Protein AF-A0A434N0N9-F1 (afdb_monomer)

Mean predicted aligned error: 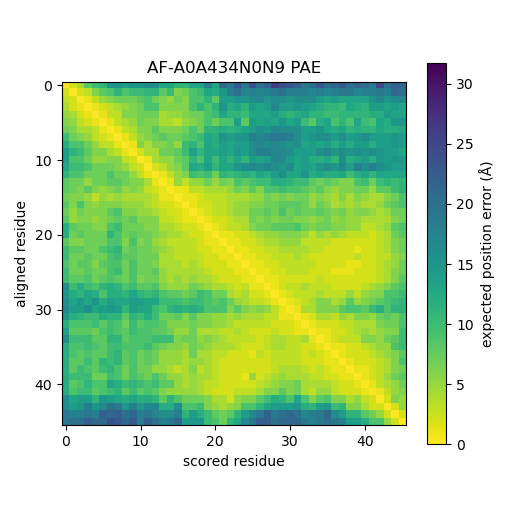7.65 Å

Sequence (46 aa):
HAGPPPKGMKRPATQWVKPGLIGRVKHLRGEEDLRHASLQDFREEK

Secondary structure (DSSP, 8-state):
-BPPPPTT---TT---B-TT-EEEEE--SS-SS-TT-EEEEEE---

Structure (mmCIF, N/CA/C/O backbone):
data_AF-A0A434N0N9-F1
#
_entry.id   AF-A0A434N0N9-F1
#
loop_
_atom_site.group_PDB
_atom_site.id
_atom_site.type_symbol
_atom_site.label_atom_id
_atom_site.label_alt_id
_atom_site.label_comp_id
_atom_site.label_asym_id
_atom_site.label_entity_id
_atom_site.label_seq_id
_atom_site.pdbx_PDB_ins_code
_atom_site.Cartn_x
_atom_site.Cartn_y
_atom_site.Cartn_z
_atom_site.occupancy
_atom_site.B_iso_or_equiv
_atom_site.auth_seq_id
_atom_site.auth_comp_id
_atom_site.auth_asym_id
_atom_site.auth_atom_id
_atom_site.pdbx_PDB_model_num
ATOM 1 N N . HIS A 1 1 ? 1.813 -8.042 -16.204 1.00 57.03 1 HIS A N 1
ATOM 2 C CA . HIS A 1 1 ? 3.025 -7.295 -16.612 1.00 57.03 1 HIS A CA 1
ATOM 3 C C . HIS A 1 1 ? 3.397 -6.293 -15.529 1.00 57.03 1 HIS A C 1
ATOM 5 O O . HIS A 1 1 ? 2.567 -5.447 -15.210 1.00 57.03 1 HIS A O 1
ATOM 11 N N . ALA A 1 2 ? 4.594 -6.414 -14.949 1.00 66.50 2 ALA A N 1
ATOM 12 C CA . ALA A 1 2 ? 5.113 -5.464 -13.965 1.00 66.50 2 ALA A CA 1
ATOM 13 C C . ALA A 1 2 ? 5.382 -4.089 -14.615 1.00 66.50 2 ALA A C 1
ATOM 15 O O . ALA A 1 2 ? 5.793 -4.028 -15.775 1.00 66.50 2 ALA A O 1
ATOM 16 N N . G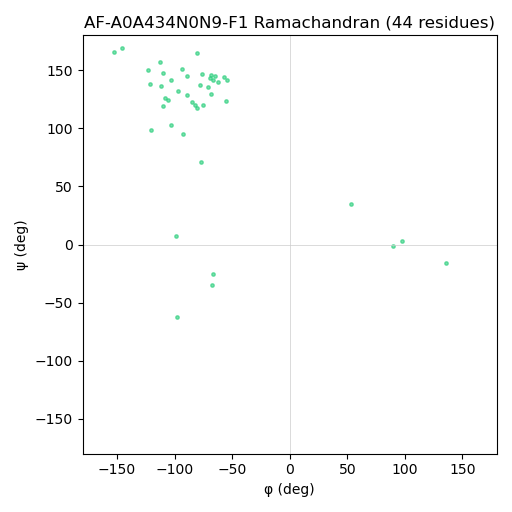LY A 1 3 ? 5.087 -3.003 -13.901 1.00 68.00 3 GLY A N 1
ATOM 17 C CA . GLY A 1 3 ? 5.394 -1.629 -14.312 1.00 68.00 3 GLY A CA 1
ATOM 18 C C . GLY A 1 3 ? 6.856 -1.255 -14.023 1.00 68.00 3 GLY A C 1
ATOM 19 O O . GLY A 1 3 ? 7.529 -1.969 -13.280 1.00 68.00 3 GLY A O 1
ATOM 20 N N . PRO A 1 4 ? 7.382 -0.161 -14.599 1.00 72.94 4 PRO A N 1
ATOM 21 C CA . PRO A 1 4 ? 8.717 0.321 -14.261 1.00 72.94 4 PRO A CA 1
ATOM 22 C C . PRO A 1 4 ? 8.761 0.875 -12.821 1.00 72.94 4 PRO A C 1
ATOM 24 O O . PRO A 1 4 ? 7.779 1.466 -12.365 1.00 72.94 4 PRO A O 1
ATOM 27 N N . PRO A 1 5 ? 9.885 0.716 -12.096 1.00 70.88 5 PRO A N 1
ATOM 28 C CA . PRO A 1 5 ? 10.069 1.321 -10.781 1.00 70.88 5 PRO A CA 1
ATOM 29 C C . PRO A 1 5 ? 10.085 2.859 -10.867 1.00 70.88 5 PRO A C 1
ATOM 31 O O . PRO A 1 5 ? 10.655 3.412 -11.813 1.00 70.88 5 PRO A O 1
ATOM 34 N N . PRO A 1 6 ? 9.545 3.579 -9.868 1.00 78.50 6 PRO A N 1
ATOM 35 C CA . PRO A 1 6 ? 9.740 5.010 -9.714 1.00 78.50 6 PRO A CA 1
ATOM 36 C C . PRO A 1 6 ? 11.226 5.353 -9.615 1.00 78.50 6 PRO A C 1
ATOM 38 O O . PRO A 1 6 ? 12.028 4.625 -9.016 1.00 78.50 6 PRO A O 1
ATOM 41 N N . LYS A 1 7 ? 11.591 6.498 -10.195 1.00 77.62 7 LYS A N 1
ATOM 42 C CA . LYS A 1 7 ? 12.971 6.983 -10.240 1.00 77.62 7 LYS A CA 1
ATOM 43 C C . LYS A 1 7 ? 13.548 7.074 -8.820 1.00 77.62 7 LYS A C 1
ATOM 45 O O . LYS A 1 7 ? 12.997 7.755 -7.966 1.00 77.62 7 LYS A O 1
ATOM 50 N N . GLY A 1 8 ? 14.667 6.386 -8.582 1.00 76.06 8 GLY A N 1
ATOM 51 C CA . GLY A 1 8 ? 15.396 6.423 -7.308 1.00 76.06 8 GLY A CA 1
ATOM 52 C C . GLY A 1 8 ? 14.983 5.379 -6.263 1.00 76.06 8 GLY A C 1
ATOM 53 O O . GLY A 1 8 ? 15.609 5.326 -5.207 1.00 76.06 8 GLY A O 1
ATOM 54 N N . MET A 1 9 ? 13.997 4.515 -6.532 1.00 74.25 9 MET A N 1
ATOM 55 C CA . MET A 1 9 ? 13.524 3.537 -5.544 1.00 74.25 9 MET A CA 1
ATOM 56 C C . MET A 1 9 ? 14.058 2.120 -5.826 1.00 74.25 9 MET A C 1
ATOM 58 O O . MET A 1 9 ? 13.564 1.412 -6.701 1.00 74.25 9 MET A O 1
ATOM 62 N N . LYS A 1 10 ? 15.071 1.680 -5.060 1.00 69.31 10 LYS A N 1
ATOM 63 C CA . LYS A 1 10 ? 15.597 0.300 -5.090 1.00 69.31 10 LYS A CA 1
ATOM 64 C C . LYS A 1 10 ? 14.900 -0.551 -4.026 1.00 69.31 10 LYS A C 1
ATOM 66 O O . LYS A 1 10 ? 15.308 -0.550 -2.869 1.00 69.31 10 LYS A O 1
ATOM 71 N N . ARG A 1 11 ? 13.847 -1.278 -4.409 1.00 71.12 11 ARG A N 1
ATOM 72 C CA . ARG A 1 11 ? 13.179 -2.258 -3.535 1.00 71.12 11 ARG A CA 1
ATOM 73 C C . ARG A 1 11 ? 13.233 -3.650 -4.172 1.00 71.12 11 ARG A C 1
ATOM 75 O O . ARG A 1 11 ? 12.418 -3.927 -5.045 1.00 71.12 11 ARG A O 1
ATOM 82 N N . PRO A 1 12 ? 14.182 -4.515 -3.768 1.00 70.44 12 PRO A N 1
ATOM 83 C CA . PRO A 1 12 ? 14.412 -5.801 -4.432 1.00 70.44 12 PRO A CA 1
ATOM 84 C C . PRO A 1 12 ? 13.249 -6.792 -4.269 1.00 70.44 12 PRO A C 1
ATOM 86 O O . PRO A 1 12 ? 13.059 -7.645 -5.123 1.00 70.44 12 PRO A O 1
ATOM 89 N N . ALA A 1 13 ? 12.445 -6.655 -3.210 1.00 77.81 13 ALA A N 1
ATOM 90 C CA . ALA A 1 13 ? 11.295 -7.518 -2.929 1.00 77.81 13 ALA A CA 1
ATOM 91 C C . ALA A 1 13 ? 9.943 -6.921 -3.372 1.00 77.81 13 ALA A C 1
ATOM 93 O O . ALA A 1 13 ? 8.892 -7.462 -3.040 1.00 77.81 13 ALA A O 1
ATOM 94 N N . THR A 1 14 ? 9.936 -5.783 -4.076 1.00 81.81 14 THR A N 1
ATOM 95 C CA . THR A 1 14 ? 8.696 -5.104 -4.480 1.00 81.81 14 THR A CA 1
ATOM 96 C C . THR A 1 14 ? 8.502 -5.206 -5.985 1.00 81.81 14 THR A C 1
ATOM 98 O O . THR A 1 14 ? 9.300 -4.681 -6.758 1.00 81.81 14 THR A O 1
ATOM 101 N N . GLN A 1 15 ? 7.403 -5.836 -6.403 1.00 82.38 15 GLN A N 1
ATOM 102 C CA . GLN A 1 15 ? 6.963 -5.802 -7.791 1.00 82.38 15 GLN A CA 1
ATOM 103 C C . GLN A 1 15 ? 6.137 -4.540 -8.041 1.00 82.38 15 GLN A C 1
ATOM 105 O O . GLN A 1 15 ? 5.106 -4.317 -7.410 1.00 82.38 15 GLN A O 1
ATOM 110 N N . TRP A 1 16 ? 6.567 -3.735 -9.005 1.00 82.75 16 TRP A N 1
ATOM 111 C CA . TRP A 1 16 ? 5.800 -2.588 -9.473 1.00 82.75 16 TRP A CA 1
ATOM 112 C C . TRP A 1 16 ? 4.679 -3.055 -10.393 1.00 82.75 16 TRP A C 1
ATOM 114 O O . TRP A 1 16 ? 4.876 -3.916 -11.250 1.00 82.75 16 TRP A O 1
ATOM 124 N N . VAL A 1 17 ? 3.491 -2.489 -10.228 1.00 82.75 17 VAL A N 1
ATOM 125 C CA . VAL A 1 17 ? 2.318 -2.792 -11.056 1.00 82.75 17 VAL A CA 1
ATOM 126 C C . VAL A 1 17 ? 1.944 -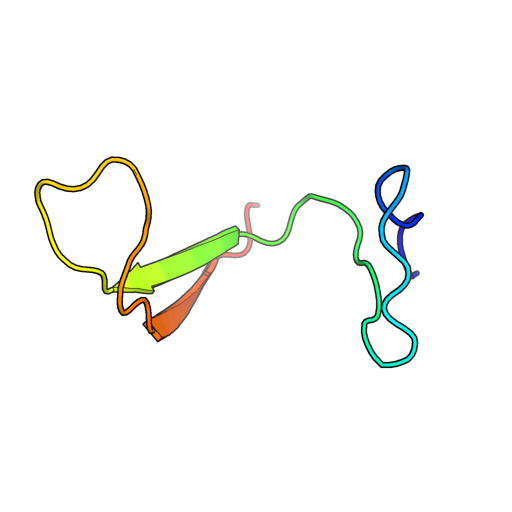1.576 -11.891 1.00 82.75 17 VAL A C 1
ATOM 128 O O . VAL A 1 17 ? 2.322 -0.450 -11.568 1.00 82.75 17 VAL A O 1
ATOM 131 N N . LYS A 1 18 ? 1.237 -1.803 -13.004 1.00 82.31 18 LYS A N 1
ATOM 132 C CA . LYS A 1 18 ? 0.701 -0.701 -13.807 1.00 82.31 18 LYS A CA 1
ATOM 133 C C . LYS A 1 18 ? -0.302 0.103 -12.961 1.00 82.31 18 LYS A C 1
ATOM 135 O O . LYS A 1 18 ? -1.080 -0.518 -12.233 1.00 82.31 18 LYS A O 1
ATOM 140 N N . PRO A 1 19 ? -0.310 1.443 -13.061 1.00 82.75 19 PRO A N 1
ATOM 141 C CA . PRO A 1 19 ? -1.376 2.258 -12.485 1.00 82.75 19 PRO A CA 1
ATOM 142 C C . PRO A 1 19 ? -2.750 1.796 -12.995 1.00 82.75 19 PRO A C 1
ATOM 144 O O . PRO A 1 19 ? -2.867 1.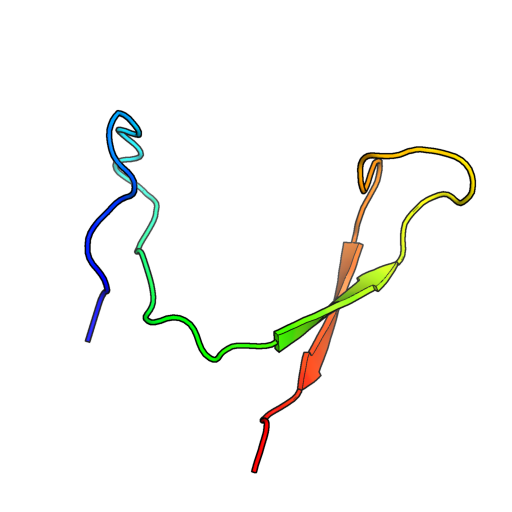412 -14.158 1.00 82.75 19 PRO A O 1
ATOM 147 N N . GLY A 1 20 ? -3.761 1.806 -12.122 1.00 84.06 20 GLY A N 1
ATOM 148 C CA . GLY A 1 20 ? -5.118 1.317 -12.415 1.00 84.06 20 GLY A CA 1
ATOM 149 C C . GLY A 1 20 ? -5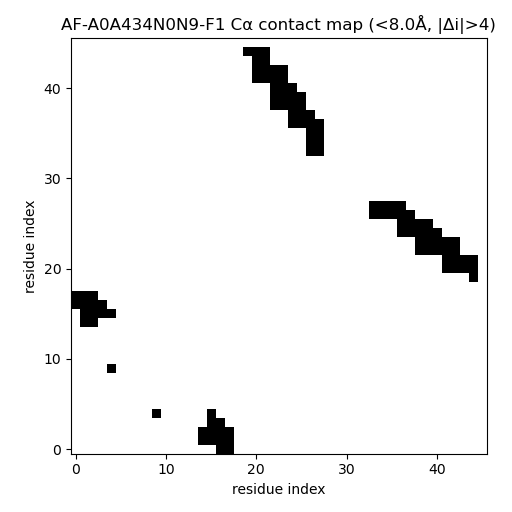.722 0.452 -11.303 1.00 84.06 20 GLY A C 1
ATOM 150 O O . GLY A 1 20 ? -6.932 0.275 -11.249 1.00 84.06 20 GLY A O 1
ATOM 151 N N . LEU A 1 21 ? -4.899 -0.048 -10.374 1.00 86.38 21 LEU A N 1
ATOM 152 C CA . LEU A 1 21 ? -5.378 -0.711 -9.161 1.00 86.38 21 LEU A CA 1
ATOM 153 C C . LEU A 1 21 ? -5.735 0.333 -8.098 1.00 86.38 21 LEU A C 1
ATOM 155 O O . LEU A 1 21 ? -4.863 1.084 -7.658 1.00 86.38 21 LEU A O 1
ATOM 159 N N . ILE A 1 22 ? -6.993 0.355 -7.658 1.00 90.19 22 ILE A N 1
ATOM 160 C CA . ILE A 1 22 ? -7.470 1.275 -6.618 1.00 90.19 22 ILE A CA 1
ATOM 161 C C . ILE A 1 22 ? -7.726 0.484 -5.337 1.00 90.19 22 ILE A C 1
ATOM 163 O O . ILE A 1 22 ? -8.464 -0.498 -5.339 1.00 90.19 22 ILE A O 1
ATOM 167 N N . GLY A 1 23 ? -7.123 0.913 -4.229 1.00 91.88 23 GLY A N 1
ATOM 168 C CA . GLY A 1 23 ? -7.327 0.325 -2.905 1.00 91.88 23 GLY A CA 1
ATOM 169 C C . GLY A 1 23 ? -8.064 1.284 -1.975 1.00 91.88 23 GLY A C 1
ATOM 170 O O . GLY A 1 23 ? -7.737 2.469 -1.912 1.00 91.88 23 GLY A O 1
ATOM 171 N N . ARG A 1 24 ? -9.038 0.774 -1.221 1.00 93.19 24 ARG A N 1
ATOM 172 C CA . ARG A 1 24 ? -9.659 1.489 -0.106 1.00 93.19 24 ARG A CA 1
ATOM 173 C C . ARG A 1 24 ? -8.877 1.187 1.164 1.00 93.19 24 ARG A C 1
ATOM 175 O O . ARG A 1 24 ? -8.674 0.027 1.509 1.00 93.19 24 ARG A O 1
ATOM 182 N N . VAL A 1 25 ? -8.489 2.226 1.894 1.00 93.81 25 VAL A N 1
ATOM 183 C CA . VAL A 1 25 ? -7.755 2.088 3.15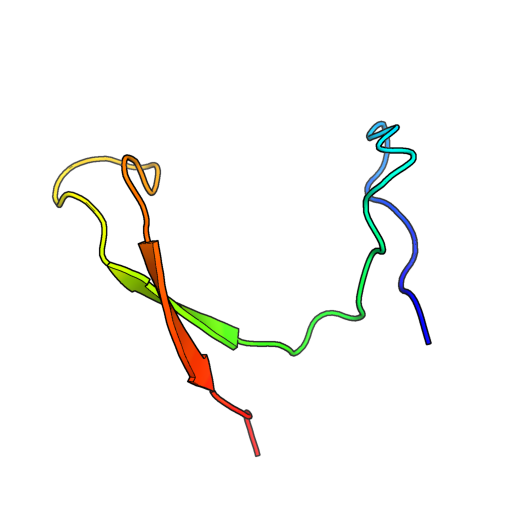8 1.00 93.81 25 VAL A CA 1
ATOM 184 C C . VAL A 1 25 ? -8.494 2.771 4.300 1.00 93.81 25 VAL A C 1
ATOM 186 O O . VAL A 1 25 ? -9.249 3.721 4.088 1.00 93.81 25 VAL A O 1
ATOM 189 N N . LYS A 1 26 ? -8.327 2.259 5.518 1.00 93.69 26 LYS A N 1
ATOM 190 C CA . LYS A 1 26 ? -8.714 2.955 6.751 1.00 93.69 26 LYS A CA 1
ATOM 191 C C . LYS A 1 26 ? -7.468 3.632 7.301 1.00 93.69 26 LYS A C 1
ATOM 193 O O . LYS A 1 26 ? -6.444 2.974 7.392 1.00 93.69 26 LYS A O 1
ATOM 198 N N . HIS A 1 27 ? -7.557 4.902 7.675 1.00 93.81 27 HIS A N 1
ATOM 199 C CA . HIS A 1 27 ? -6.445 5.670 8.242 1.00 93.81 27 HIS A CA 1
ATOM 200 C C . HIS A 1 27 ? -6.958 6.679 9.283 1.00 93.81 27 HIS A C 1
ATOM 202 O O . HIS A 1 27 ? -8.173 6.881 9.411 1.00 93.81 27 HIS A O 1
ATOM 208 N N . LEU A 1 28 ? -6.048 7.298 10.042 1.00 93.31 28 LEU A N 1
ATOM 209 C CA . LEU A 1 28 ? -6.397 8.386 10.961 1.00 93.31 28 LEU A CA 1
ATOM 210 C C . LEU A 1 28 ? -6.815 9.645 10.188 1.00 93.31 28 LEU A C 1
ATOM 212 O O . LEU A 1 28 ? -6.271 9.946 9.128 1.00 93.31 28 LEU A O 1
ATOM 216 N N . ARG A 1 29 ? -7.798 10.385 10.711 1.00 88.69 29 ARG A N 1
ATOM 217 C CA . ARG A 1 29 ? -8.259 11.649 10.116 1.00 88.69 29 ARG A CA 1
ATOM 218 C C . ARG A 1 29 ? -7.454 12.825 10.666 1.00 88.69 29 ARG A C 1
ATOM 220 O O . ARG A 1 29 ? -7.141 12.835 11.850 1.00 88.69 29 ARG A O 1
ATOM 227 N N . GLY A 1 30 ? -7.212 13.827 9.822 1.00 90.00 30 GLY A N 1
ATOM 228 C CA . GLY A 1 30 ? -6.556 15.080 10.214 1.00 90.00 30 GLY A CA 1
ATOM 229 C C . GLY A 1 30 ? -5.054 15.151 9.926 1.00 90.00 30 GLY A C 1
ATOM 230 O O . GLY A 1 30 ? -4.444 16.159 10.257 1.00 90.00 30 GLY A O 1
ATOM 231 N N . GLU A 1 31 ? -4.471 14.131 9.294 1.00 85.38 31 GLU A N 1
ATOM 232 C CA . GLU A 1 31 ? -3.094 14.164 8.789 1.00 85.38 31 GLU A CA 1
ATOM 233 C C . GLU A 1 31 ? -3.082 14.201 7.254 1.00 85.38 31 GLU A C 1
ATOM 235 O O . GLU A 1 31 ? -3.981 13.656 6.610 1.00 85.38 31 GLU A O 1
ATOM 240 N N . GLU A 1 32 ? -2.076 14.868 6.678 1.00 86.56 32 GLU A N 1
ATOM 241 C CA . GLU A 1 32 ? -1.868 14.957 5.221 1.00 86.56 32 GLU A CA 1
ATOM 242 C C . GLU A 1 32 ? -1.484 13.590 4.629 1.00 86.56 32 GLU A C 1
ATOM 244 O O . GLU A 1 32 ? -1.927 13.219 3.543 1.00 86.56 32 GLU A O 1
ATOM 249 N N . ASP A 1 33 ? -0.731 12.805 5.402 1.00 90.19 33 ASP A N 1
ATOM 250 C CA . ASP A 1 33 ? -0.344 11.442 5.068 1.00 90.19 33 ASP A CA 1
ATOM 251 C C . ASP A 1 33 ? -1.306 10.402 5.655 1.00 90.19 33 ASP A C 1
ATOM 253 O O . ASP A 1 33 ? -1.857 10.545 6.749 1.00 90.19 33 ASP A O 1
ATOM 257 N N . LEU A 1 34 ? -1.420 9.265 4.968 1.00 90.75 34 LEU A N 1
ATOM 258 C CA . LEU A 1 34 ? -2.209 8.113 5.407 1.00 90.75 34 LEU A CA 1
ATOM 259 C C . LEU A 1 34 ? -1.473 7.317 6.499 1.00 90.75 34 LEU A C 1
ATOM 261 O O . LEU A 1 34 ? -0.992 6.202 6.271 1.00 90.75 34 LEU A O 1
ATOM 265 N N . ARG A 1 35 ? -1.367 7.883 7.703 1.00 92.44 35 ARG A N 1
ATOM 266 C CA . ARG A 1 35 ? -0.729 7.206 8.840 1.00 92.44 35 ARG A CA 1
ATOM 267 C C . ARG A 1 35 ? -1.619 6.128 9.448 1.00 92.44 35 ARG A C 1
ATOM 269 O O . ARG A 1 35 ? -2.847 6.241 9.485 1.00 92.44 35 ARG A O 1
ATOM 276 N N . HIS A 1 36 ? -0.965 5.071 9.938 1.00 92.94 36 HIS A N 1
ATOM 277 C CA . HIS A 1 36 ? -1.607 3.873 10.494 1.00 92.94 36 HIS A CA 1
ATOM 278 C C . HIS A 1 36 ? -2.629 3.246 9.535 1.00 92.94 36 HIS A C 1
ATOM 280 O O . HIS A 1 36 ? -3.668 2.738 9.958 1.00 92.94 36 HIS A O 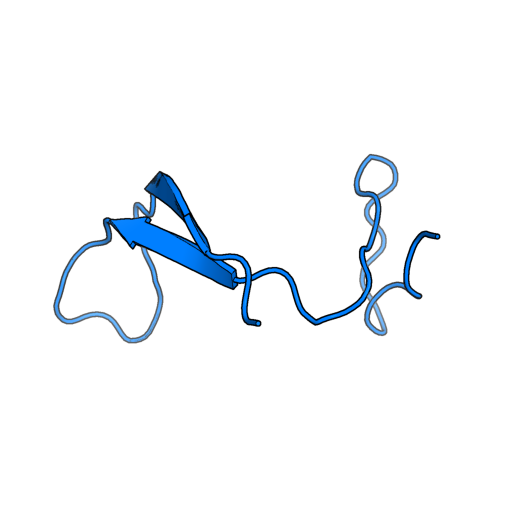1
ATOM 286 N N . ALA A 1 37 ? -2.341 3.316 8.233 1.00 92.62 37 ALA A N 1
ATOM 287 C CA . ALA A 1 37 ? -3.247 2.825 7.219 1.00 92.62 37 ALA A CA 1
ATOM 288 C C . ALA A 1 37 ? -3.315 1.292 7.204 1.00 92.62 37 ALA A C 1
ATOM 290 O O . ALA A 1 37 ? -2.287 0.613 7.219 1.00 92.62 37 ALA A O 1
ATOM 291 N N . SER A 1 38 ? -4.530 0.754 7.103 1.00 92.94 38 SER A N 1
ATOM 292 C CA . SER A 1 38 ? -4.775 -0.654 6.790 1.00 92.94 38 SER A CA 1
ATOM 293 C C . SER A 1 38 ? -5.614 -0.787 5.523 1.00 92.94 38 SER A C 1
ATOM 295 O O . SER A 1 38 ? -6.557 -0.022 5.295 1.00 92.94 38 SER A O 1
ATOM 297 N N . LEU A 1 39 ? -5.249 -1.751 4.675 1.00 92.31 39 LEU A N 1
ATOM 298 C CA . LEU A 1 39 ? -6.009 -2.077 3.475 1.00 92.31 39 LEU A CA 1
ATOM 299 C C . LEU A 1 39 ? -7.348 -2.693 3.879 1.00 92.31 39 LEU A C 1
ATOM 301 O O . LEU A 1 39 ? -7.383 -3.611 4.694 1.00 92.31 39 LEU A O 1
ATOM 305 N N . GLN A 1 40 ? -8.426 -2.168 3.307 1.00 92.50 40 GLN A N 1
ATOM 306 C CA . GLN A 1 40 ? -9.762 -2.724 3.471 1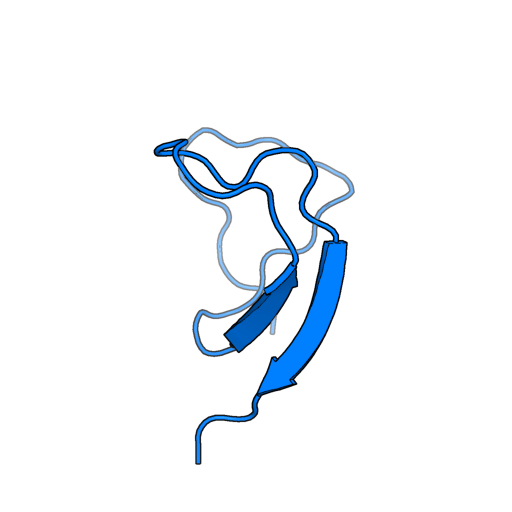.00 92.50 40 GLN A CA 1
ATOM 307 C C . GLN A 1 40 ? -10.095 -3.594 2.264 1.00 92.50 40 GLN A C 1
ATOM 309 O O . GLN A 1 40 ? -10.220 -4.801 2.408 1.00 92.50 40 GLN A O 1
ATOM 314 N N . ASP A 1 41 ? -10.140 -2.998 1.071 1.00 91.44 41 ASP A N 1
ATOM 315 C CA . ASP A 1 41 ? -10.608 -3.679 -0.138 1.00 91.44 41 ASP A CA 1
ATOM 316 C C . ASP A 1 41 ? -9.976 -3.086 -1.401 1.00 91.44 41 ASP A C 1
ATOM 318 O O . ASP A 1 41 ? -9.441 -1.973 -1.382 1.00 91.44 41 ASP A O 1
ATOM 322 N N . PHE A 1 42 ? -10.086 -3.805 -2.518 1.00 89.38 42 PHE A N 1
ATOM 323 C CA . PHE A 1 42 ? -9.739 -3.310 -3.850 1.00 89.38 42 PHE A CA 1
ATOM 324 C C . PHE A 1 42 ? -11.000 -2.954 -4.640 1.00 89.38 42 PHE A C 1
ATOM 326 O O . PHE A 1 42 ? -12.009 -3.652 -4.577 1.00 89.38 42 PHE A O 1
ATOM 333 N N . ARG A 1 43 ? -10.930 -1.868 -5.408 1.00 82.25 43 ARG A N 1
ATOM 334 C CA . ARG A 1 43 ? -11.926 -1.473 -6.406 1.00 82.25 43 ARG A CA 1
ATOM 335 C C . ARG A 1 43 ? -11.343 -1.762 -7.786 1.00 82.25 43 ARG A C 1
ATOM 337 O O . ARG A 1 43 ? -10.285 -1.232 -8.123 1.00 82.25 43 ARG A O 1
ATOM 344 N N . GLU A 1 44 ? -12.059 -2.539 -8.590 1.00 73.69 44 GLU A N 1
ATOM 345 C CA . GLU A 1 44 ? -11.873 -2.530 -10.041 1.00 73.69 44 GLU A CA 1
ATOM 346 C C . GLU A 1 44 ? -12.631 -1.327 -10.605 1.00 73.69 44 GLU A C 1
ATOM 348 O O . GLU A 1 44 ? -13.843 -1.189 -10.432 1.00 73.69 44 GLU A O 1
ATOM 353 N N . GLU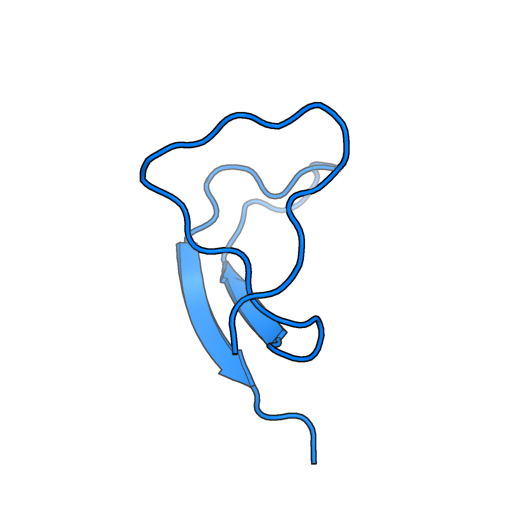 A 1 45 ? -11.896 -0.402 -11.212 1.00 63.94 45 GLU A N 1
ATOM 354 C CA . GLU A 1 45 ? -12.485 0.645 -12.040 1.00 63.94 45 GLU A CA 1
ATOM 355 C C . GLU A 1 45 ? -12.886 -0.002 -13.373 1.00 63.94 45 GLU A C 1
ATOM 357 O O . GLU A 1 45 ? -12.048 -0.623 -14.024 1.00 63.94 45 GLU A O 1
ATOM 362 N N . LYS A 1 46 ? -14.179 0.047 -13.712 1.00 55.66 46 LYS A N 1
ATOM 363 C CA . LYS A 1 46 ? -14.707 -0.440 -14.993 1.00 55.66 46 LYS A CA 1
ATOM 364 C C . LYS A 1 46 ? -14.426 0.551 -16.112 1.00 55.66 46 LYS A C 1
ATOM 366 O O . LYS A 1 46 ? -14.578 1.763 -15.843 1.00 55.66 46 LYS A O 1
#

Radius of gyration: 13.39 Å; Cα contacts (8 Å, |Δi|>4): 51; chains: 1; bounding box: 30×23×28 Å

Foldseek 3Di:
DFDDDDPPDDDPPDTHHDPQKDWDWDADPDDPDRPPIDTDDIDHDD

pLDDT: mean 82.37, std 10.29, range [55.66, 93.81]

Solvent-accessible surface area (backbone atoms only — not comparable to full-atom values): 3268 Å² total; per-residue (Å²): 125,73,32,81,70,63,90,92,62,90,55,95,90,58,84,39,62,57,89,75,81,42,72,45,65,48,54,60,87,93,56,98,57,75,49,85,56,43,83,72,50,76,47,84,78,131